Protein 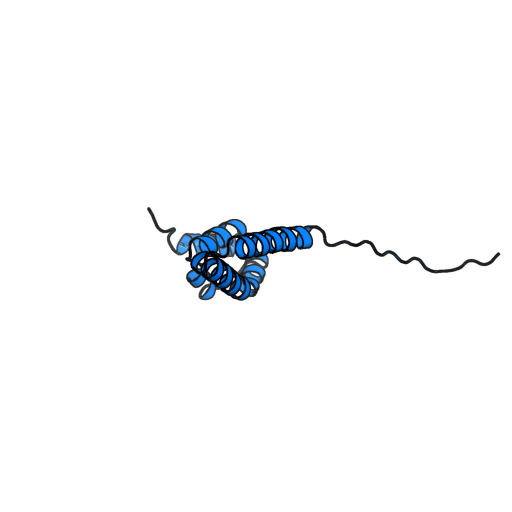AF-A0A368G4W0-F1 (afdb_monomer_lite)

Radius of gyration: 19.46 Å; chains: 1; bounding box: 27×75×35 Å

Foldseek 3Di:
DDDPDLVVVQVCLAVLVVVVLVVCVLVVNLVSLQPDDRPDPNSNVSNVCSVVVNVLSVVLVVCVVVVNVVVNVVSVVVVVVVVVVVVVPDPPPPDPDDDDDD

Secondary structure (DSSP, 8-state):
-----HHHHHHHHHHT-HHHHHHHIIIIIHHHHHSS---SHHHHHHHHHHHHHHHHHHHHHHHHHTT-HHHHHHHHHHHHHHHHHHHT--------------

Sequence (102 aa):
MDAPAEHVVDEWLASGDVAKLEQLVLDGRGHLLKEKTAVNAASKEFLRGLTVYQSKIDAIHKAVEDGDVRRVKSLIDRQQLALARDSYGNYKQDLDSSQTMN

Structure (mmCIF, N/CA/C/O backbone):
data_AF-A0A3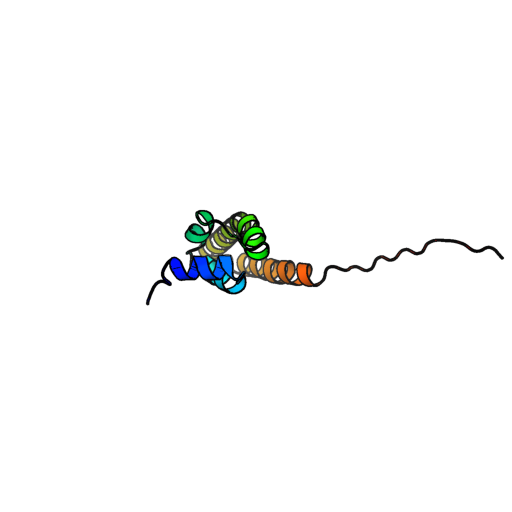68G4W0-F1
#
_entry.id   AF-A0A368G4W0-F1
#
loop_
_atom_site.group_PDB
_atom_site.id
_atom_site.type_symbol
_atom_site.label_atom_id
_atom_site.label_alt_id
_atom_site.label_comp_id
_atom_site.label_asym_id
_atom_site.label_entity_id
_atom_site.label_seq_id
_atom_site.pdbx_PDB_ins_code
_atom_site.Cartn_x
_atom_site.Cartn_y
_atom_site.Cartn_z
_atom_site.occupancy
_atom_site.B_iso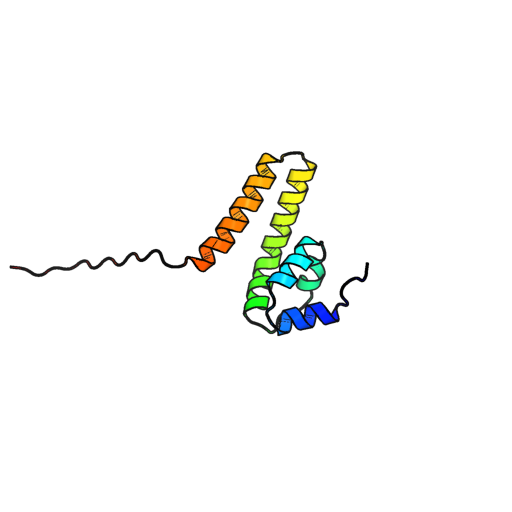_or_equiv
_atom_site.auth_seq_id
_atom_site.auth_comp_id
_atom_site.auth_asym_id
_atom_site.auth_atom_id
_atom_site.pdbx_PDB_model_num
ATOM 1 N N . MET A 1 1 ? -11.751 -20.359 -7.709 1.00 40.72 1 MET A N 1
ATOM 2 C CA . MET A 1 1 ? -11.133 -19.053 -7.409 1.00 40.72 1 MET A CA 1
ATOM 3 C C . MET A 1 1 ? -9.665 -19.223 -7.723 1.00 40.72 1 MET A C 1
ATOM 5 O O . MET A 1 1 ? -8.964 -19.861 -6.953 1.00 40.72 1 MET A O 1
ATOM 9 N N . ASP A 1 2 ? -9.271 -18.830 -8.929 1.00 47.56 2 ASP A N 1
ATOM 10 C CA . ASP A 1 2 ? -7.917 -19.045 -9.436 1.00 47.56 2 ASP A CA 1
ATOM 11 C C . ASP A 1 2 ? -7.013 -17.973 -8.821 1.00 47.56 2 ASP A C 1
ATOM 13 O O . ASP A 1 2 ? -7.270 -16.776 -8.972 1.00 47.56 2 ASP A O 1
ATOM 17 N N . ALA A 1 3 ? -6.028 -18.382 -8.025 1.00 53.81 3 ALA A N 1
ATOM 18 C CA . ALA A 1 3 ? -5.017 -17.455 -7.550 1.00 53.81 3 ALA A CA 1
ATOM 19 C C . ALA A 1 3 ? -4.265 -16.945 -8.791 1.00 53.81 3 ALA A C 1
ATOM 21 O O . ALA A 1 3 ? -3.706 -17.790 -9.486 1.00 53.81 3 ALA A O 1
ATOM 22 N N . PRO A 1 4 ? -4.231 -15.629 -9.105 1.00 54.00 4 PRO A N 1
ATOM 23 C CA . PRO A 1 4 ? -3.360 -15.104 -10.149 1.00 54.00 4 PRO A CA 1
ATOM 24 C C . PRO A 1 4 ? -1.972 -15.710 -9.997 1.00 54.00 4 PRO A C 1
ATOM 26 O O . PRO A 1 4 ? -1.313 -15.515 -8.972 1.00 54.00 4 PRO A O 1
ATOM 29 N N . ALA A 1 5 ? -1.591 -16.499 -11.001 1.00 64.69 5 ALA A N 1
ATOM 30 C CA . ALA A 1 5 ? -0.289 -17.124 -11.083 1.00 64.69 5 ALA A CA 1
ATOM 31 C C . ALA A 1 5 ? 0.777 -16.048 -10.867 1.00 64.69 5 ALA A C 1
ATOM 33 O O . ALA A 1 5 ? 0.647 -14.936 -11.381 1.00 64.69 5 ALA A O 1
ATOM 34 N N . GLU A 1 6 ? 1.835 -16.369 -10.126 1.00 66.06 6 GLU A N 1
ATOM 35 C CA . GLU A 1 6 ? 2.928 -15.444 -9.789 1.00 66.06 6 GLU A CA 1
ATOM 36 C C . GLU A 1 6 ? 3.482 -14.676 -11.003 1.00 66.06 6 GLU A C 1
ATOM 38 O O . GLU A 1 6 ? 3.976 -13.561 -10.864 1.00 66.06 6 GLU A O 1
ATOM 43 N N . HIS A 1 7 ? 3.339 -15.255 -12.197 1.00 71.12 7 HIS A N 1
ATOM 44 C CA . HIS A 1 7 ? 3.671 -14.659 -13.489 1.00 71.12 7 HIS A CA 1
ATOM 45 C C . HIS A 1 7 ? 2.963 -13.321 -13.760 1.00 71.12 7 HIS A C 1
ATOM 47 O O . HIS A 1 7 ? 3.554 -12.402 -14.314 1.00 71.12 7 HIS A O 1
ATOM 53 N N . VAL A 1 8 ? 1.704 -13.191 -13.343 1.00 79.00 8 VAL A N 1
ATOM 54 C CA . VAL A 1 8 ? 0.892 -11.987 -13.558 1.00 79.00 8 VAL A CA 1
ATOM 55 C C . VAL A 1 8 ? 1.390 -10.825 -12.691 1.00 79.00 8 VAL A C 1
ATOM 57 O O . VAL A 1 8 ? 1.327 -9.666 -13.095 1.00 79.00 8 VAL A O 1
ATOM 60 N N . VAL A 1 9 ? 1.924 -11.131 -11.504 1.00 77.62 9 VAL A N 1
ATOM 61 C CA . VAL A 1 9 ? 2.517 -10.129 -10.606 1.00 77.62 9 VAL A CA 1
ATOM 62 C C . VAL A 1 9 ? 3.780 -9.541 -11.227 1.00 77.62 9 VAL A C 1
ATOM 64 O O . VAL A 1 9 ? 3.993 -8.334 -11.140 1.00 77.62 9 VAL A O 1
ATOM 67 N N . ASP A 1 10 ? 4.587 -10.379 -11.877 1.00 81.06 10 ASP A N 1
ATOM 68 C CA . ASP A 1 10 ? 5.798 -9.948 -12.577 1.00 81.06 10 ASP A CA 1
ATOM 69 C C . ASP A 1 10 ? 5.465 -9.007 -13.744 1.00 81.06 10 ASP A C 1
ATOM 71 O O . ASP A 1 10 ? 6.051 -7.931 -13.858 1.00 81.06 10 ASP A O 1
ATOM 75 N N . GLU A 1 11 ? 4.427 -9.327 -14.524 1.00 84.69 11 GLU A N 1
ATOM 76 C CA . GLU A 1 11 ? 3.929 -8.434 -15.577 1.00 84.69 11 GLU A CA 1
ATOM 77 C C . GLU A 1 11 ? 3.459 -7.085 -15.027 1.00 84.69 11 GLU A C 1
ATOM 79 O O . GLU A 1 11 ? 3.782 -6.042 -15.592 1.00 84.69 11 GLU A O 1
ATOM 84 N N . TRP A 1 12 ? 2.741 -7.060 -13.901 1.00 85.31 12 TRP A N 1
ATOM 85 C CA . TRP A 1 12 ? 2.314 -5.797 -13.289 1.00 85.31 12 TRP A CA 1
ATOM 86 C C . TRP A 1 12 ? 3.493 -4.983 -12.743 1.00 85.31 12 TRP A C 1
ATOM 88 O O . TRP A 1 12 ? 3.488 -3.755 -12.841 1.00 85.31 12 TRP A O 1
ATOM 98 N N . LEU A 1 13 ? 4.523 -5.644 -12.205 1.00 83.81 13 LEU A N 1
ATOM 99 C CA . LEU A 1 13 ? 5.773 -5.008 -11.770 1.00 83.81 13 LEU A CA 1
ATOM 100 C C . LEU A 1 13 ? 6.594 -4.463 -12.949 1.00 83.81 13 LEU A C 1
ATOM 102 O O . LEU A 1 13 ? 7.292 -3.456 -12.795 1.00 83.81 13 LEU A O 1
ATOM 106 N N . ALA A 1 14 ? 6.523 -5.117 -14.109 1.00 82.88 14 ALA A N 1
ATOM 107 C CA . ALA A 1 14 ? 7.167 -4.673 -15.340 1.00 82.88 14 ALA A CA 1
ATOM 108 C C . ALA A 1 14 ? 6.417 -3.501 -15.988 1.00 82.88 14 ALA A C 1
ATOM 110 O O . ALA A 1 14 ? 7.024 -2.489 -16.346 1.00 82.88 14 ALA A O 1
ATOM 111 N N . SER A 1 15 ? 5.094 -3.612 -16.070 1.00 84.44 15 SER A N 1
ATOM 112 C CA . SER A 1 15 ? 4.198 -2.616 -16.659 1.00 84.44 15 SER A CA 1
ATOM 113 C C . SER A 1 15 ? 4.085 -1.345 -15.805 1.00 84.44 15 SER A C 1
ATOM 115 O O . SER A 1 15 ? 3.939 -0.247 -16.339 1.00 84.44 15 SER A O 1
ATOM 117 N N . GLY A 1 16 ? 4.251 -1.448 -14.481 1.00 82.94 16 GLY A N 1
ATOM 118 C CA . GLY A 1 16 ? 4.050 -0.318 -13.567 1.00 82.94 16 GLY A CA 1
ATOM 119 C C . GLY A 1 16 ? 2.612 -0.195 -13.056 1.00 82.94 16 GLY A C 1
ATOM 120 O O . GLY A 1 16 ? 2.205 0.877 -12.612 1.00 82.94 16 GLY A O 1
ATOM 121 N N . ASP A 1 17 ? 1.833 -1.279 -13.102 1.00 84.00 17 ASP A N 1
ATOM 122 C CA . ASP A 1 17 ? 0.416 -1.321 -12.723 1.00 84.00 17 ASP A CA 1
ATOM 123 C C . ASP A 1 17 ? 0.225 -1.342 -11.194 1.00 84.00 17 ASP A C 1
ATOM 125 O O . ASP A 1 17 ? -0.207 -2.333 -10.596 1.00 84.00 17 ASP A O 1
ATOM 129 N N . VAL A 1 18 ? 0.529 -0.217 -10.539 1.00 81.75 18 VAL A N 1
ATOM 130 C CA . VAL A 1 18 ? 0.438 -0.060 -9.075 1.00 81.75 18 VAL A CA 1
ATOM 131 C C . VAL A 1 18 ? -0.968 -0.356 -8.546 1.00 81.75 18 VAL A C 1
ATOM 133 O O . VAL A 1 18 ? -1.103 -1.017 -7.522 1.00 81.75 18 VAL A O 1
ATOM 136 N N . ALA A 1 19 ? -2.020 0.022 -9.277 1.00 80.12 19 ALA A N 1
ATOM 137 C CA . ALA A 1 19 ? -3.401 -0.213 -8.854 1.00 80.12 19 ALA A CA 1
ATOM 138 C C . ALA A 1 19 ? -3.728 -1.709 -8.674 1.00 80.12 19 ALA A C 1
ATOM 140 O O . ALA A 1 19 ? -4.401 -2.094 -7.716 1.00 80.12 19 ALA A O 1
ATOM 141 N N . LYS A 1 20 ? -3.236 -2.577 -9.570 1.00 80.81 20 LYS A N 1
ATOM 142 C CA . LYS A 1 20 ? -3.441 -4.030 -9.451 1.00 80.81 20 LYS A CA 1
ATOM 143 C C . LYS A 1 20 ? -2.578 -4.634 -8.349 1.00 80.81 20 LYS A C 1
ATOM 145 O O . LYS A 1 20 ? -3.044 -5.511 -7.621 1.00 80.81 20 LYS A O 1
ATOM 150 N N . LEU A 1 21 ? -1.355 -4.128 -8.192 1.00 80.25 21 LEU A N 1
ATOM 151 C CA . LEU A 1 21 ? -0.467 -4.494 -7.091 1.00 80.25 21 LEU A CA 1
ATOM 152 C C . LEU A 1 21 ? -1.099 -4.143 -5.733 1.00 80.25 21 LEU A C 1
ATOM 154 O O . LEU A 1 21 ? -1.087 -4.975 -4.832 1.00 80.25 21 LEU A O 1
ATOM 158 N N . GLU A 1 22 ? -1.735 -2.977 -5.599 1.00 78.19 22 GLU A N 1
ATOM 159 C CA . GLU A 1 22 ? -2.485 -2.587 -4.398 1.00 78.19 22 GLU A CA 1
ATOM 160 C C . GLU A 1 22 ? -3.640 -3.538 -4.093 1.00 78.19 22 GLU A C 1
ATOM 162 O O . GLU A 1 22 ? -3.774 -3.979 -2.953 1.00 78.19 22 GLU A O 1
ATOM 167 N N . GLN A 1 23 ? -4.449 -3.900 -5.092 1.00 78.88 23 GLN A N 1
ATOM 168 C CA . GLN A 1 23 ? -5.535 -4.867 -4.896 1.00 78.88 23 GLN A CA 1
ATOM 169 C C . GLN A 1 23 ? -5.007 -6.219 -4.403 1.00 78.88 23 GLN A C 1
ATOM 171 O O . GLN A 1 23 ? -5.586 -6.810 -3.495 1.00 78.88 23 GLN A O 1
ATOM 176 N N . LEU A 1 24 ? -3.871 -6.682 -4.933 1.00 78.12 24 LEU A N 1
ATOM 177 C CA . LEU A 1 24 ? -3.237 -7.920 -4.477 1.00 78.12 24 LEU A CA 1
ATOM 178 C C . LEU A 1 24 ? -2.773 -7.827 -3.014 1.00 78.12 24 LEU A C 1
ATOM 180 O O . LEU A 1 24 ? -2.886 -8.788 -2.254 1.00 78.12 24 LEU A O 1
ATOM 184 N N . VAL A 1 25 ? -2.259 -6.666 -2.605 1.00 77.69 25 VAL A N 1
ATOM 185 C CA . VAL A 1 25 ? -1.852 -6.408 -1.218 1.00 77.69 25 VAL A CA 1
ATOM 186 C C . VAL A 1 25 ? -3.064 -6.399 -0.285 1.00 77.69 25 VAL A C 1
ATOM 188 O O . VAL A 1 25 ? -2.995 -7.000 0.786 1.00 77.69 25 VAL A O 1
ATOM 191 N N . LEU A 1 26 ? -4.167 -5.770 -0.701 1.00 73.50 26 LEU A N 1
ATOM 192 C CA . LEU A 1 26 ? -5.429 -5.725 0.047 1.00 73.50 26 LEU A CA 1
ATOM 193 C C . LEU A 1 26 ? -6.074 -7.108 0.196 1.00 73.50 26 LEU A C 1
ATOM 195 O O . LEU A 1 26 ? -6.663 -7.393 1.232 1.00 73.50 26 LEU A O 1
ATOM 199 N N . ASP A 1 27 ? -5.896 -7.985 -0.789 1.00 75.00 27 ASP A N 1
ATOM 200 C CA . ASP A 1 27 ? -6.322 -9.389 -0.743 1.00 75.00 27 ASP A CA 1
ATOM 201 C C . ASP A 1 27 ? -5.469 -10.251 0.221 1.00 75.00 27 ASP A C 1
ATOM 203 O O . ASP A 1 27 ? -5.689 -11.448 0.373 1.00 75.00 27 ASP A O 1
ATOM 207 N N . GLY A 1 28 ? -4.471 -9.657 0.890 1.00 72.12 28 GLY A N 1
ATOM 208 C CA . GLY A 1 28 ? -3.590 -10.337 1.847 1.00 72.12 28 GLY A CA 1
ATOM 209 C C . GLY A 1 28 ? -2.349 -10.968 1.212 1.00 72.12 28 GLY A C 1
ATOM 210 O O . GLY A 1 28 ? -1.519 -11.561 1.899 1.00 72.12 28 GLY A O 1
ATOM 211 N N . ARG A 1 29 ? -2.153 -10.796 -0.099 1.00 73.25 29 ARG A N 1
ATOM 212 C CA . ARG A 1 29 ? -1.022 -11.358 -0.855 1.00 73.25 29 ARG A CA 1
ATOM 213 C C . ARG A 1 29 ? 0.153 -10.395 -1.010 1.00 73.25 29 ARG A C 1
ATOM 215 O O . ARG A 1 29 ? 1.053 -10.621 -1.813 1.00 73.25 29 ARG A O 1
ATOM 222 N N . GLY A 1 30 ? 0.207 -9.363 -0.170 1.00 74.38 30 GLY A N 1
ATOM 223 C CA . GLY A 1 30 ? 1.268 -8.357 -0.179 1.00 74.38 30 GLY A CA 1
ATOM 224 C C . GLY A 1 30 ? 2.678 -8.892 0.084 1.00 74.38 30 GLY A C 1
ATOM 225 O O . GLY A 1 30 ? 3.651 -8.290 -0.369 1.00 74.38 30 GLY A O 1
ATOM 226 N N . HIS A 1 31 ? 2.809 -10.026 0.781 1.00 73.50 31 HIS A N 1
ATOM 227 C CA . HIS A 1 31 ? 4.117 -10.636 1.042 1.00 73.50 31 HIS A CA 1
ATOM 228 C C . HIS A 1 31 ? 4.818 -11.093 -0.249 1.00 73.50 31 HIS A C 1
ATOM 230 O O . HIS A 1 31 ? 6.029 -10.931 -0.356 1.00 73.50 31 HIS A O 1
ATOM 236 N N . LEU A 1 32 ? 4.053 -11.530 -1.261 1.00 72.75 32 LEU A N 1
ATOM 237 C CA . LEU A 1 32 ? 4.588 -11.969 -2.554 1.00 72.75 32 LEU A CA 1
ATOM 238 C C . LEU A 1 32 ? 5.308 -10.831 -3.276 1.00 72.75 32 LEU A C 1
ATOM 240 O O . LEU A 1 32 ? 6.301 -11.058 -3.950 1.00 72.75 32 LEU A O 1
ATOM 244 N N . LEU A 1 33 ? 4.835 -9.592 -3.115 1.00 75.12 33 LEU A N 1
ATOM 245 C CA . LEU A 1 33 ? 5.490 -8.426 -3.703 1.00 75.12 33 LEU A CA 1
ATOM 246 C C . LEU A 1 33 ? 6.784 -8.062 -2.970 1.00 75.12 33 LEU A C 1
ATOM 248 O O . LEU A 1 33 ? 7.680 -7.483 -3.571 1.00 75.12 33 LEU A O 1
ATOM 252 N N . LYS A 1 34 ? 6.889 -8.382 -1.676 1.00 68.94 34 LYS A N 1
ATOM 253 C CA . LYS A 1 34 ? 8.042 -8.023 -0.839 1.00 68.94 34 LYS A CA 1
ATOM 254 C C . LYS A 1 34 ? 9.291 -8.827 -1.202 1.00 68.94 34 LYS A C 1
ATOM 256 O O . LYS A 1 34 ? 10.400 -8.330 -1.038 1.00 68.94 34 LYS A O 1
ATOM 261 N N . GLU A 1 35 ? 9.098 -10.045 -1.698 1.00 69.12 35 GLU A N 1
ATOM 262 C CA . GLU A 1 35 ? 10.172 -10.929 -2.165 1.00 69.12 35 GLU A CA 1
ATOM 263 C C . GLU A 1 35 ? 10.512 -10.722 -3.651 1.00 69.12 35 GLU A C 1
ATOM 265 O O . GLU A 1 35 ? 11.505 -11.259 -4.140 1.00 69.12 35 GLU A O 1
ATOM 270 N N . LYS A 1 36 ? 9.714 -9.929 -4.380 1.00 72.19 36 LYS A N 1
ATOM 271 C CA . LYS A 1 36 ? 9.892 -9.6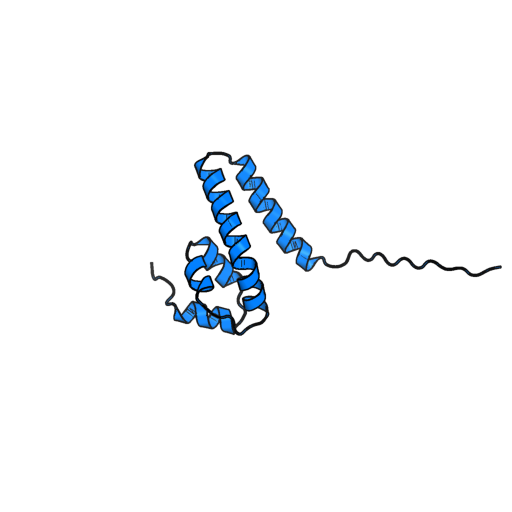61 -5.814 1.00 72.19 36 LYS A CA 1
ATOM 272 C C . LYS A 1 36 ? 10.564 -8.308 -6.044 1.00 72.19 36 LYS A C 1
ATOM 274 O O . LYS A 1 36 ? 10.432 -7.369 -5.260 1.00 72.19 36 LYS A O 1
ATOM 279 N N . THR A 1 37 ? 11.267 -8.191 -7.166 1.00 68.75 37 THR A N 1
ATOM 280 C CA . THR A 1 37 ? 12.031 -6.988 -7.516 1.00 68.75 37 THR A CA 1
ATOM 281 C C . THR A 1 37 ? 11.320 -6.227 -8.628 1.00 68.75 37 THR A C 1
ATOM 283 O O . THR A 1 37 ? 11.190 -6.730 -9.738 1.00 68.75 37 THR A O 1
ATOM 286 N N . ALA A 1 38 ? 10.882 -4.996 -8.357 1.00 74.56 38 ALA A N 1
ATOM 287 C CA . ALA A 1 38 ? 10.318 -4.131 -9.391 1.00 74.56 38 ALA A CA 1
ATOM 288 C C . ALA A 1 38 ? 11.403 -3.609 -10.343 1.00 74.56 38 ALA A C 1
ATOM 290 O O . ALA A 1 38 ? 12.409 -3.036 -9.901 1.00 74.56 38 ALA A O 1
ATOM 291 N N . VAL A 1 39 ? 11.1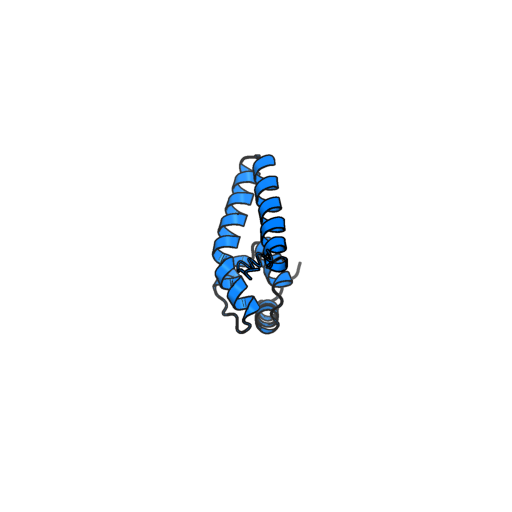48 -3.731 -11.645 1.00 75.75 39 VAL A N 1
ATOM 292 C CA . VAL A 1 39 ? 11.964 -3.104 -12.697 1.00 75.75 39 VAL A CA 1
ATOM 293 C C . VAL A 1 39 ? 11.485 -1.688 -13.020 1.00 75.75 39 VAL A C 1
ATOM 295 O O . VAL A 1 39 ? 12.308 -0.809 -13.276 1.00 75.75 39 VAL A O 1
ATOM 298 N N . ASN A 1 40 ? 10.176 -1.437 -12.936 1.00 83.38 40 ASN A N 1
ATOM 299 C CA . ASN A 1 40 ? 9.581 -0.129 -13.187 1.00 83.38 40 ASN A CA 1
ATOM 300 C C . ASN A 1 40 ? 9.769 0.819 -11.989 1.00 83.38 40 ASN A C 1
ATOM 302 O O . ASN A 1 40 ? 9.630 0.402 -10.837 1.00 83.38 40 ASN A O 1
ATOM 306 N N . ALA A 1 41 ? 10.049 2.101 -12.246 1.00 82.00 41 ALA A N 1
ATOM 307 C CA . ALA A 1 41 ? 10.217 3.117 -11.204 1.00 82.00 41 ALA A CA 1
ATOM 308 C C . ALA A 1 41 ? 8.976 3.255 -10.303 1.00 82.00 41 ALA A C 1
ATOM 310 O O . ALA A 1 41 ? 9.125 3.228 -9.083 1.00 82.00 41 ALA A O 1
ATOM 311 N N . ALA A 1 42 ? 7.769 3.283 -10.880 1.00 79.44 42 ALA A N 1
ATOM 312 C CA . ALA A 1 42 ? 6.520 3.415 -10.129 1.00 79.44 42 ALA A CA 1
ATOM 313 C C . ALA A 1 42 ? 6.295 2.219 -9.190 1.00 79.44 42 ALA A C 1
ATOM 315 O O . ALA A 1 42 ? 6.032 2.378 -7.998 1.00 79.44 42 ALA A O 1
ATOM 316 N N . SER A 1 43 ? 6.494 1.001 -9.699 1.00 82.50 43 SER A N 1
ATOM 317 C CA . SER A 1 43 ? 6.433 -0.216 -8.887 1.00 82.50 43 SER A CA 1
ATOM 318 C C . SER A 1 43 ? 7.510 -0.233 -7.801 1.00 82.50 43 SER A C 1
ATOM 320 O O . SER A 1 43 ? 7.257 -0.695 -6.695 1.00 82.50 43 SER A O 1
ATOM 322 N N . LYS A 1 44 ? 8.707 0.299 -8.068 1.00 82.25 44 LYS A N 1
ATOM 323 C CA . LYS A 1 44 ? 9.808 0.372 -7.094 1.00 82.25 44 LYS A CA 1
ATOM 324 C C . LYS A 1 44 ? 9.506 1.340 -5.953 1.00 82.25 44 LYS A C 1
ATOM 326 O O . LYS A 1 44 ? 9.807 1.034 -4.798 1.00 82.25 44 LYS A O 1
ATOM 331 N N . GLU A 1 45 ? 8.901 2.482 -6.260 1.00 82.06 45 GLU A N 1
ATOM 332 C CA . GLU A 1 45 ? 8.410 3.427 -5.254 1.00 82.06 45 GLU A CA 1
ATOM 333 C C . GLU A 1 45 ? 7.281 2.812 -4.426 1.00 82.06 45 GLU A C 1
ATOM 335 O O . GLU A 1 45 ? 7.318 2.873 -3.194 1.00 82.06 45 GLU A O 1
ATOM 340 N N . PHE A 1 46 ? 6.357 2.102 -5.076 1.00 81.00 46 PHE A N 1
ATOM 341 C CA . PHE A 1 46 ? 5.322 1.345 -4.382 1.00 81.00 46 PHE A CA 1
ATOM 342 C C . PHE A 1 46 ? 5.910 0.277 -3.451 1.00 81.00 46 PHE A C 1
ATOM 344 O O . PHE A 1 46 ? 5.529 0.219 -2.286 1.00 81.00 46 PHE A O 1
ATOM 351 N N . LEU A 1 47 ? 6.894 -0.513 -3.899 1.00 80.38 47 LEU A N 1
ATOM 352 C CA . LEU A 1 47 ? 7.576 -1.517 -3.069 1.00 80.38 47 LEU A CA 1
ATOM 353 C C . LEU A 1 47 ? 8.306 -0.898 -1.867 1.00 80.38 47 LEU A C 1
ATOM 355 O O . LEU A 1 47 ? 8.317 -1.489 -0.786 1.00 80.38 47 LEU A O 1
ATOM 359 N N . ARG A 1 48 ? 8.879 0.307 -2.002 1.00 81.94 48 ARG A N 1
ATOM 360 C CA . ARG A 1 48 ? 9.433 1.042 -0.848 1.00 81.94 48 ARG A CA 1
ATOM 361 C C . ARG A 1 48 ? 8.340 1.417 0.153 1.00 81.94 48 ARG A C 1
ATOM 363 O O . ARG A 1 48 ? 8.540 1.270 1.358 1.00 81.94 48 ARG A O 1
ATOM 370 N N . GLY A 1 49 ? 7.184 1.865 -0.337 1.00 77.06 49 GLY A N 1
ATOM 371 C CA . GLY A 1 49 ? 6.011 2.179 0.483 1.00 77.06 49 GLY A CA 1
ATOM 372 C C . GLY A 1 49 ? 5.287 0.949 1.041 1.00 77.06 49 GLY A C 1
ATOM 373 O O . GLY A 1 49 ? 4.616 1.049 2.067 1.00 77.06 49 GLY A O 1
ATOM 374 N N . LEU A 1 50 ? 5.463 -0.219 0.420 1.00 79.06 50 LEU A N 1
ATOM 375 C CA . LEU A 1 50 ? 4.730 -1.454 0.695 1.00 79.06 50 LEU A CA 1
ATOM 376 C C . LEU A 1 50 ? 4.862 -1.913 2.148 1.00 79.06 50 LEU A C 1
ATOM 378 O O . LEU A 1 50 ? 3.881 -2.352 2.739 1.00 79.06 50 LEU A O 1
ATOM 382 N N . THR A 1 51 ? 6.050 -1.785 2.745 1.00 75.06 51 THR A N 1
ATOM 383 C CA . THR A 1 51 ? 6.266 -2.165 4.153 1.00 75.06 51 THR A CA 1
ATOM 384 C C . THR A 1 51 ? 5.424 -1.295 5.089 1.00 75.06 51 THR A C 1
ATOM 386 O O . THR A 1 51 ? 4.760 -1.807 5.985 1.00 75.06 51 THR A O 1
ATOM 389 N N . VAL A 1 52 ? 5.380 0.016 4.834 1.00 77.88 52 VAL A N 1
ATOM 390 C CA . VAL A 1 52 ? 4.533 0.956 5.583 1.00 77.88 52 VAL A CA 1
ATOM 391 C C . VAL A 1 52 ? 3.053 0.665 5.331 1.00 77.88 52 VAL A C 1
ATOM 393 O O . VAL A 1 52 ? 2.235 0.771 6.243 1.00 77.88 52 VAL A O 1
ATOM 396 N N . TYR A 1 53 ? 2.707 0.289 4.102 1.00 76.00 53 TYR A N 1
ATOM 397 C CA . TYR A 1 53 ? 1.351 -0.067 3.701 1.00 76.00 53 TYR A CA 1
ATOM 398 C C . TYR A 1 53 ? 0.855 -1.329 4.425 1.00 76.00 53 TYR A C 1
ATOM 400 O O . TYR A 1 53 ? -0.223 -1.308 5.011 1.00 76.00 53 TYR A O 1
ATOM 408 N N . GLN A 1 54 ? 1.670 -2.387 4.492 1.00 76.00 54 GLN A N 1
ATOM 409 C CA . GLN A 1 54 ? 1.369 -3.615 5.241 1.00 76.00 54 GLN A CA 1
ATOM 410 C C . GLN A 1 54 ? 1.177 -3.346 6.733 1.00 76.00 54 GLN A C 1
ATOM 412 O O . GLN A 1 54 ? 0.187 -3.791 7.302 1.00 76.00 54 GLN A O 1
ATOM 417 N N . SER A 1 55 ? 2.059 -2.559 7.358 1.00 79.75 55 SER A N 1
ATOM 418 C CA . SER A 1 55 ? 1.904 -2.183 8.771 1.00 79.75 55 SER A CA 1
ATOM 419 C C . SER A 1 55 ? 0.622 -1.389 9.042 1.00 79.75 55 SER A C 1
ATOM 421 O O . SER A 1 55 ? 0.052 -1.486 10.125 1.00 79.75 55 SER A O 1
ATOM 423 N N . LYS A 1 56 ? 0.144 -0.600 8.073 1.00 74.06 56 LYS A N 1
ATOM 424 C CA . LYS A 1 56 ? -1.131 0.119 8.192 1.00 74.06 56 LYS A CA 1
ATOM 425 C C . LYS A 1 56 ? -2.334 -0.799 8.018 1.00 74.06 56 LYS A C 1
ATOM 427 O O . LYS A 1 56 ? -3.280 -0.653 8.782 1.00 74.06 56 LYS A O 1
ATOM 432 N N . ILE A 1 57 ? -2.303 -1.723 7.055 1.00 76.44 57 ILE A N 1
ATOM 433 C CA . ILE A 1 57 ? -3.362 -2.732 6.885 1.00 76.44 57 ILE A CA 1
ATOM 434 C C . ILE A 1 57 ? -3.474 -3.581 8.152 1.00 76.44 57 ILE A C 1
ATOM 436 O O . ILE A 1 57 ? -4.578 -3.780 8.640 1.00 76.44 57 ILE A O 1
ATOM 440 N N . ASP A 1 58 ? -2.347 -3.990 8.735 1.00 78.69 58 ASP A N 1
ATOM 441 C CA . ASP A 1 58 ? -2.312 -4.686 10.024 1.00 78.69 58 ASP A CA 1
ATOM 442 C C . ASP A 1 58 ? -2.949 -3.847 11.143 1.00 78.69 58 ASP A C 1
ATOM 444 O O . ASP A 1 58 ? -3.828 -4.322 11.856 1.00 78.69 58 ASP A O 1
ATOM 448 N N . ALA A 1 59 ? -2.611 -2.556 11.233 1.00 80.56 59 ALA A N 1
ATOM 449 C CA . ALA A 1 59 ? -3.231 -1.651 12.200 1.00 80.56 59 ALA A CA 1
ATOM 450 C C . ALA A 1 59 ? -4.745 -1.465 11.975 1.00 80.56 59 ALA A C 1
ATOM 452 O O . ALA A 1 59 ? -5.487 -1.291 12.943 1.00 80.56 59 ALA A O 1
ATOM 453 N N . ILE A 1 60 ? -5.206 -1.487 10.718 1.00 77.69 60 ILE A N 1
ATOM 454 C CA . ILE A 1 60 ? -6.630 -1.445 10.369 1.00 77.69 60 ILE A CA 1
ATOM 455 C C . ILE A 1 60 ? -7.302 -2.753 10.777 1.00 77.69 60 ILE A C 1
ATOM 457 O O . ILE A 1 60 ? -8.305 -2.688 11.477 1.00 77.69 60 ILE A O 1
ATOM 461 N N . HIS A 1 61 ? -6.758 -3.914 10.401 1.00 79.69 61 HIS A N 1
ATOM 462 C CA . HIS A 1 61 ? -7.284 -5.218 10.810 1.00 79.69 61 HIS A CA 1
ATOM 463 C C . HIS A 1 61 ? -7.378 -5.314 12.326 1.00 79.69 61 HIS A C 1
ATOM 465 O O . HIS A 1 61 ? -8.451 -5.596 12.840 1.00 79.69 61 HIS A O 1
ATOM 471 N N . LYS A 1 62 ? -6.326 -4.915 13.041 1.00 80.69 62 LYS A N 1
ATOM 472 C CA . LYS A 1 62 ? -6.317 -4.893 14.500 1.00 80.69 62 LYS A CA 1
ATOM 473 C C . LYS A 1 62 ? -7.378 -3.964 15.091 1.00 80.69 62 LYS A C 1
ATOM 475 O O . LYS A 1 62 ? -8.002 -4.312 16.082 1.00 80.69 62 LYS A O 1
ATOM 480 N N . ALA A 1 63 ? -7.618 -2.801 14.483 1.00 78.94 63 ALA A N 1
ATOM 481 C CA . ALA A 1 63 ? -8.693 -1.898 14.900 1.00 78.94 63 ALA A CA 1
ATOM 482 C C . ALA A 1 63 ? -10.097 -2.438 14.563 1.00 78.94 63 ALA A C 1
ATOM 484 O O . ALA A 1 63 ? -11.040 -2.166 15.300 1.00 78.94 63 ALA A O 1
ATOM 485 N N . VAL A 1 64 ? -10.248 -3.195 13.468 1.00 80.38 64 VAL A N 1
ATOM 486 C CA . VAL A 1 64 ? -11.492 -3.907 13.127 1.00 80.38 64 VAL A CA 1
ATOM 487 C C . VAL A 1 64 ? -11.748 -5.038 14.125 1.00 80.38 64 VAL A C 1
ATOM 489 O O . VAL A 1 64 ? -12.870 -5.164 14.603 1.00 80.38 64 VAL A O 1
ATOM 492 N N . GLU A 1 65 ? -10.725 -5.829 14.458 1.00 80.06 65 GLU A N 1
ATOM 493 C CA . GLU A 1 65 ? -10.786 -6.919 15.442 1.00 80.06 65 GLU A CA 1
ATOM 494 C C . GLU A 1 65 ? -11.129 -6.406 16.846 1.00 80.06 65 GLU A C 1
ATOM 496 O O . GLU A 1 65 ? -11.909 -7.035 17.556 1.00 80.06 65 GLU A O 1
ATOM 501 N N . ASP A 1 66 ? -10.609 -5.234 17.216 1.00 80.81 66 ASP A N 1
ATOM 502 C CA . ASP A 1 66 ? -10.942 -4.533 18.465 1.00 80.81 66 ASP A CA 1
ATOM 503 C C . ASP A 1 66 ? -12.376 -3.949 18.454 1.00 80.81 66 ASP A C 1
ATOM 505 O O . ASP A 1 66 ? -12.910 -3.552 19.486 1.00 80.81 66 ASP A O 1
ATOM 509 N N . GLY A 1 67 ? -13.037 -3.920 17.288 1.00 74.62 67 GLY A N 1
ATOM 510 C CA . GLY A 1 67 ? -14.394 -3.391 17.108 1.00 74.62 67 GLY A CA 1
ATOM 511 C C . GLY A 1 67 ? -14.460 -1.868 16.956 1.00 74.62 67 GLY A C 1
ATOM 512 O O . GLY A 1 67 ? -15.544 -1.276 16.970 1.00 74.62 67 GLY A O 1
ATOM 513 N N . ASP A 1 68 ? -13.319 -1.206 16.772 1.00 75.31 68 ASP A N 1
ATOM 514 C CA . ASP A 1 68 ? -13.193 0.247 16.790 1.00 75.31 68 ASP A CA 1
ATOM 515 C C . ASP A 1 68 ? -13.381 0.851 15.384 1.00 75.31 68 ASP A C 1
ATOM 517 O O . ASP A 1 68 ? -12.471 1.354 14.715 1.00 75.31 68 ASP A O 1
ATOM 521 N N . VAL A 1 69 ? -14.628 0.800 14.904 1.00 71.81 69 VAL A N 1
ATOM 522 C CA . VAL A 1 69 ? -15.029 1.209 13.541 1.00 71.81 69 VAL A CA 1
ATOM 523 C C . VAL A 1 69 ? -14.701 2.680 13.238 1.00 71.81 69 VAL A C 1
ATOM 525 O O . VAL A 1 69 ? -14.475 3.058 12.085 1.00 71.81 69 VAL A O 1
ATOM 528 N N . ARG A 1 70 ? -14.650 3.533 14.274 1.00 73.75 70 ARG A N 1
ATOM 529 C CA . ARG A 1 70 ? -14.244 4.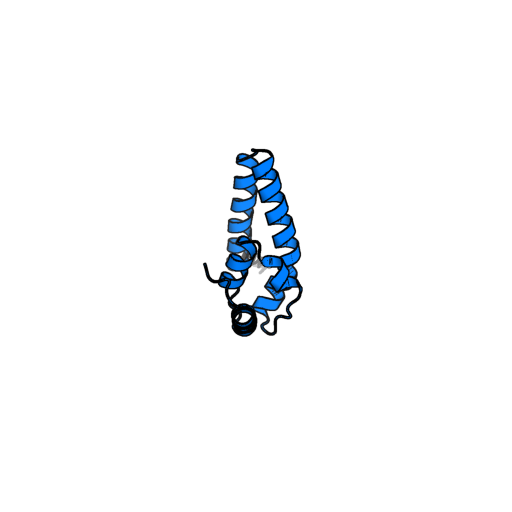945 14.150 1.00 73.75 70 ARG A CA 1
ATOM 530 C C . ARG A 1 70 ? -12.779 5.056 13.747 1.00 73.75 70 ARG A C 1
ATOM 532 O O . ARG A 1 70 ? -12.448 5.816 12.839 1.00 73.75 70 ARG A O 1
ATOM 539 N N . ARG A 1 71 ? -11.918 4.262 14.384 1.00 74.38 71 ARG A N 1
ATOM 540 C CA . ARG A 1 71 ? -10.478 4.229 14.124 1.00 74.38 71 ARG A CA 1
ATOM 541 C C . ARG A 1 71 ? -10.176 3.721 12.715 1.00 74.38 71 ARG A C 1
ATOM 543 O O . ARG A 1 71 ? -9.353 4.310 12.020 1.00 74.38 71 ARG A O 1
ATOM 550 N N . VAL A 1 72 ? -10.911 2.708 12.261 1.00 73.81 72 VAL A N 1
ATOM 551 C CA . VAL A 1 72 ? -10.830 2.164 10.895 1.00 73.81 72 VAL A CA 1
ATOM 552 C C . VAL A 1 72 ? -11.178 3.223 9.848 1.00 73.81 72 VAL A C 1
ATOM 554 O O . VAL A 1 72 ? -10.394 3.456 8.928 1.00 73.81 72 VAL A O 1
ATOM 557 N N . LYS A 1 73 ? -12.305 3.931 10.016 1.00 72.31 73 LYS A N 1
ATOM 558 C CA . LYS A 1 73 ? -12.702 5.007 9.092 1.00 72.31 73 LYS A CA 1
ATOM 559 C C . LYS A 1 73 ? -11.656 6.116 9.003 1.00 72.31 73 LYS A C 1
ATOM 561 O O . LYS A 1 73 ? -11.323 6.529 7.898 1.00 72.31 73 LYS A O 1
ATOM 566 N N . SER A 1 74 ? -11.103 6.567 10.130 1.00 73.50 74 SER A N 1
ATOM 567 C CA . SER A 1 74 ? -10.064 7.606 10.128 1.00 73.50 74 SER A CA 1
ATOM 568 C C . SER A 1 74 ? -8.755 7.159 9.466 1.00 73.50 74 SER A C 1
ATOM 570 O O . SER A 1 74 ? -8.072 7.980 8.856 1.00 73.50 74 SER A O 1
ATOM 572 N N . LEU A 1 75 ? -8.388 5.877 9.566 1.00 70.50 75 LEU A N 1
ATOM 573 C CA . LEU A 1 75 ? -7.189 5.337 8.915 1.00 70.50 75 LEU A CA 1
ATOM 574 C C . LEU A 1 75 ? -7.344 5.271 7.387 1.00 70.50 75 LEU A C 1
ATOM 576 O O . LEU A 1 75 ? -6.420 5.656 6.671 1.00 70.50 75 LEU A O 1
ATOM 580 N N . ILE A 1 76 ? -8.518 4.853 6.903 1.00 70.25 76 ILE A N 1
ATOM 581 C CA . ILE A 1 76 ? -8.841 4.767 5.469 1.00 70.25 76 ILE A CA 1
ATOM 582 C C . ILE A 1 76 ? -8.976 6.164 4.846 1.00 70.25 76 ILE A C 1
ATOM 584 O O . ILE A 1 76 ? -8.421 6.425 3.779 1.00 70.25 76 ILE A O 1
ATOM 588 N N . ASP A 1 77 ? -9.657 7.091 5.521 1.00 69.50 77 ASP A N 1
ATOM 589 C CA . ASP A 1 77 ? -9.825 8.476 5.058 1.00 69.50 77 ASP A CA 1
ATOM 590 C C . ASP A 1 77 ? -8.471 9.179 4.871 1.00 69.50 77 ASP A C 1
ATOM 592 O O . ASP A 1 77 ? -8.182 9.762 3.824 1.00 69.50 77 ASP A O 1
ATOM 596 N N . ARG A 1 78 ? -7.557 9.000 5.833 1.00 64.31 78 ARG A N 1
ATOM 597 C CA . ARG A 1 78 ? -6.192 9.530 5.748 1.00 64.31 78 ARG A CA 1
ATOM 598 C C . ARG A 1 78 ? -5.400 8.952 4.575 1.00 64.31 78 ARG A C 1
ATOM 600 O O . ARG A 1 78 ? -4.502 9.623 4.074 1.00 64.31 78 ARG A O 1
ATOM 607 N N . GLN A 1 79 ? -5.696 7.729 4.147 1.00 64.00 79 GLN A N 1
ATOM 608 C CA . GLN A 1 79 ? -5.068 7.098 2.988 1.00 64.00 79 GLN A CA 1
ATOM 609 C C . GLN A 1 79 ? -5.607 7.675 1.679 1.00 64.00 79 GLN A C 1
ATOM 611 O O . GLN A 1 79 ? -4.807 8.034 0.821 1.00 64.00 79 GLN A O 1
ATOM 616 N N . GLN A 1 80 ? -6.925 7.850 1.553 1.00 60.41 80 GLN A N 1
ATOM 617 C CA . GLN A 1 80 ? -7.521 8.554 0.412 1.00 60.41 80 GLN A CA 1
ATOM 618 C C . GLN A 1 80 ? -6.969 9.980 0.295 1.00 60.41 80 GLN A C 1
ATOM 620 O O . GLN A 1 80 ? -6.566 10.398 -0.786 1.00 60.41 80 GLN A O 1
ATOM 625 N N . LEU A 1 81 ? -6.836 10.688 1.420 1.00 52.94 81 LEU A N 1
ATOM 626 C CA . LEU A 1 81 ? -6.229 12.018 1.477 1.00 52.94 81 LEU A CA 1
ATOM 627 C C . LEU A 1 81 ? -4.728 12.011 1.162 1.00 52.94 81 LEU A C 1
ATOM 629 O O . LEU A 1 81 ? -4.249 12.912 0.485 1.00 52.94 81 LEU A O 1
ATOM 633 N N . ALA A 1 82 ? -3.961 11.028 1.642 1.00 54.62 82 ALA A N 1
ATOM 634 C CA . ALA A 1 82 ? -2.528 10.937 1.359 1.00 54.62 82 ALA A CA 1
ATOM 635 C C . ALA A 1 82 ? -2.249 10.646 -0.122 1.00 54.62 82 ALA A C 1
ATOM 637 O O . ALA A 1 82 ? -1.350 11.265 -0.682 1.00 54.62 82 ALA A O 1
ATOM 638 N N . LEU A 1 83 ? -3.043 9.764 -0.739 1.00 51.44 83 LEU A N 1
ATOM 639 C CA . LEU A 1 83 ? -2.998 9.475 -2.174 1.00 51.44 83 LEU A CA 1
ATOM 640 C C . LEU A 1 83 ? -3.451 10.691 -2.999 1.00 51.44 83 LEU A C 1
ATOM 642 O O . LEU A 1 83 ? -2.796 11.057 -3.969 1.00 51.44 83 LEU A O 1
ATOM 646 N N . ALA A 1 84 ? -4.513 11.385 -2.574 1.00 48.16 84 ALA A N 1
ATOM 647 C CA . ALA A 1 84 ? -4.991 12.599 -3.241 1.00 48.16 84 ALA A CA 1
ATOM 648 C C . ALA A 1 84 ? -3.993 13.767 -3.153 1.00 48.16 84 ALA A C 1
ATOM 650 O O . ALA A 1 84 ? -3.889 14.577 -4.073 1.00 48.16 84 ALA A O 1
ATOM 651 N N . ARG A 1 85 ? -3.243 13.863 -2.051 1.00 46.00 85 ARG A N 1
ATOM 652 C CA . ARG A 1 85 ? -2.288 14.951 -1.811 1.00 46.00 85 ARG A CA 1
ATOM 653 C C . ARG A 1 85 ? -1.010 14.824 -2.640 1.00 46.00 85 ARG A C 1
ATOM 655 O O . ARG A 1 85 ? -0.386 15.845 -2.899 1.00 46.00 85 ARG A O 1
ATOM 662 N N . ASP A 1 86 ? -0.652 13.621 -3.084 1.00 53.38 86 ASP A N 1
ATOM 663 C CA . ASP A 1 86 ? 0.467 13.426 -4.014 1.00 53.38 86 ASP A CA 1
ATOM 664 C C . ASP A 1 86 ? 0.136 13.982 -5.415 1.00 53.38 86 ASP A C 1
ATOM 666 O O . ASP A 1 86 ? 0.954 14.649 -6.040 1.00 53.38 86 ASP A O 1
ATOM 670 N N . SER A 1 87 ? -1.125 13.863 -5.850 1.00 45.84 87 SER A N 1
ATOM 671 C CA . SER A 1 87 ? -1.608 14.466 -7.107 1.00 45.84 87 SER A CA 1
ATOM 672 C C . SER A 1 87 ? -1.840 15.985 -7.038 1.00 45.84 87 SER A C 1
ATOM 674 O O . SER A 1 87 ? -1.979 16.630 -8.074 1.00 45.84 87 SER A O 1
ATOM 676 N N . TYR A 1 88 ? -1.862 16.572 -5.837 1.00 48.88 88 TYR A N 1
ATOM 677 C CA . TYR A 1 88 ? -2.018 18.016 -5.611 1.00 48.88 88 TYR A CA 1
ATOM 678 C C . TYR A 1 88 ? -0.746 18.662 -5.045 1.00 48.88 88 TYR A C 1
ATOM 680 O O . TYR A 1 88 ? -0.797 19.621 -4.270 1.00 48.88 88 TYR A O 1
ATOM 688 N N . GLY A 1 89 ? 0.420 18.169 -5.465 1.00 51.59 89 GLY A N 1
ATOM 689 C CA . GLY A 1 89 ? 1.682 18.883 -5.323 1.00 51.59 89 GLY A CA 1
ATOM 690 C C . GLY A 1 89 ? 1.695 20.173 -6.148 1.00 51.59 89 GLY A C 1
ATOM 691 O O . GLY A 1 89 ? 2.259 20.204 -7.231 1.00 51.59 89 GLY A O 1
ATOM 692 N N . ASN A 1 90 ? 1.052 21.232 -5.648 1.00 47.16 90 ASN A N 1
ATOM 693 C CA . ASN A 1 90 ? 1.565 22.601 -5.718 1.00 47.16 90 ASN A CA 1
ATOM 694 C C . ASN A 1 90 ? 0.699 23.539 -4.864 1.00 47.16 90 ASN A C 1
ATOM 696 O O . ASN A 1 90 ? -0.220 24.204 -5.345 1.00 47.16 90 ASN A O 1
ATOM 700 N N . TYR A 1 91 ? 1.061 23.677 -3.587 1.00 50.47 91 TYR A N 1
ATOM 701 C CA . TYR A 1 91 ? 0.895 24.968 -2.928 1.00 50.47 91 TYR A CA 1
ATOM 702 C C . TYR A 1 91 ? 1.843 25.933 -3.638 1.00 50.47 91 TYR A C 1
ATOM 704 O O . TYR A 1 91 ? 3.041 25.957 -3.368 1.00 50.47 91 TYR A O 1
ATOM 712 N N . LYS A 1 92 ? 1.312 26.688 -4.601 1.00 45.62 92 LYS A N 1
ATOM 713 C CA . LYS A 1 92 ? 2.012 27.809 -5.221 1.00 45.62 92 LYS A CA 1
ATOM 714 C C . LYS A 1 92 ? 2.132 28.920 -4.167 1.00 45.62 92 LYS A C 1
ATOM 716 O O . LYS A 1 92 ? 1.316 29.832 -4.114 1.00 45.62 92 LYS A O 1
ATOM 721 N N . GLN A 1 93 ? 3.114 28.801 -3.279 1.00 51.56 93 GLN A N 1
ATOM 722 C CA . GLN A 1 93 ? 3.682 29.951 -2.586 1.00 51.56 93 GLN A CA 1
ATOM 723 C C . GLN A 1 93 ? 4.713 30.553 -3.533 1.00 51.56 93 GLN A C 1
ATOM 725 O O . GLN A 1 93 ? 5.890 30.220 -3.463 1.00 51.56 93 GLN A O 1
ATOM 730 N N . ASP A 1 94 ? 4.252 31.399 -4.450 1.00 52.00 94 ASP A N 1
ATOM 731 C CA . ASP A 1 94 ? 5.146 32.380 -5.049 1.00 52.00 94 ASP A CA 1
ATOM 732 C C . ASP A 1 94 ? 5.062 33.640 -4.187 1.00 52.00 94 ASP A C 1
ATOM 734 O O . ASP A 1 94 ? 4.087 34.392 -4.209 1.00 52.00 94 ASP A O 1
ATOM 738 N N . LEU A 1 95 ? 6.053 33.754 -3.308 1.00 57.00 95 LEU A N 1
ATOM 739 C CA . LEU A 1 95 ? 6.487 35.011 -2.732 1.00 57.00 95 LEU A CA 1
ATOM 740 C C . LEU A 1 95 ? 7.318 35.711 -3.808 1.00 57.00 95 LEU A C 1
ATOM 742 O O . LEU A 1 95 ? 8.505 35.419 -3.919 1.00 57.00 95 LEU A O 1
ATOM 746 N N . ASP A 1 96 ? 6.738 36.669 -4.525 1.00 50.84 96 ASP A N 1
ATOM 747 C CA . ASP A 1 96 ? 7.542 37.759 -5.072 1.00 50.84 96 ASP A CA 1
ATOM 748 C C . ASP A 1 96 ? 7.489 38.924 -4.083 1.00 50.84 96 ASP A C 1
ATOM 750 O O . ASP A 1 96 ? 6.555 39.724 -4.014 1.00 50.84 96 ASP A O 1
ATOM 754 N N . SER A 1 97 ? 8.492 38.930 -3.212 1.00 63.59 97 SER A N 1
ATOM 755 C CA . SER A 1 97 ? 8.959 40.147 -2.572 1.00 63.59 97 SER A CA 1
ATOM 756 C C . SER A 1 97 ? 10.012 40.739 -3.501 1.00 63.59 97 SER A C 1
ATOM 758 O O . SER A 1 97 ? 11.055 40.108 -3.647 1.00 63.59 97 SER A O 1
ATOM 760 N N . SER A 1 98 ? 9.804 41.935 -4.059 1.00 55.91 98 SER A N 1
ATOM 761 C CA . SER A 1 98 ? 10.752 43.064 -3.955 1.00 55.91 98 SER A CA 1
ATOM 762 C C . SER A 1 98 ? 10.380 44.257 -4.849 1.00 55.91 98 SER A C 1
ATOM 764 O O . SER A 1 98 ? 10.492 44.218 -6.064 1.00 55.91 98 SER A O 1
ATOM 766 N N . GLN A 1 99 ? 10.055 45.366 -4.183 1.00 59.72 99 GLN A N 1
ATOM 767 C CA . GLN A 1 99 ? 10.713 46.669 -4.346 1.00 59.72 99 GLN A CA 1
ATOM 768 C C . GLN A 1 99 ? 10.900 47.261 -5.763 1.00 59.72 99 GLN A C 1
ATOM 770 O O . GLN A 1 99 ? 11.816 46.917 -6.500 1.00 59.72 99 GLN A O 1
ATOM 775 N N . THR A 1 100 ? 10.175 48.346 -6.032 1.00 52.16 100 THR A N 1
ATOM 776 C CA . THR A 1 100 ? 10.663 49.535 -6.760 1.00 52.16 100 THR A CA 1
ATOM 777 C C . THR A 1 100 ? 9.891 50.716 -6.159 1.00 52.16 100 THR A C 1
ATOM 779 O O . THR A 1 100 ? 8.681 50.797 -6.308 1.00 52.16 100 THR A O 1
ATOM 782 N N . MET A 1 101 ? 10.445 51.426 -5.168 1.00 57.09 101 MET A N 1
ATOM 783 C CA . MET A 1 101 ? 11.082 52.734 -5.380 1.00 57.09 101 MET A CA 1
ATOM 784 C C . MET A 1 101 ? 10.406 53.547 -6.492 1.00 57.09 101 MET A C 1
ATOM 786 O O . MET A 1 101 ? 10.841 53.465 -7.635 1.00 57.09 101 MET A O 1
ATOM 790 N N . ASN A 1 102 ? 9.372 54.325 -6.148 1.00 49.53 102 ASN A N 1
ATOM 791 C CA . ASN A 1 102 ? 9.296 55.757 -6.472 1.00 49.53 102 ASN A CA 1
ATOM 792 C C . ASN A 1 102 ? 8.163 56.454 -5.711 1.00 49.53 102 ASN A C 1
ATOM 794 O O . ASN A 1 102 ? 7.035 55.917 -5.720 1.00 49.53 102 ASN A O 1
#

Organism: Ancylostoma caninum (NCBI:txid29170)

pLDDT: mean 70.16, std 12.05, range [40.72, 85.31]